Protein AF-A0A933JAH8-F1 (afdb_monomer_lite)

Foldseek 3Di:
DPPQAAEEDLQQCQLCVQLVNNVLVCVQRVAYEYEPVSCCVRVNPHDDPPRYHYDDDPDPPDPPPPPPPQDPRYDHNLNSLLSCLVVVVDDDSLVSVVSSDDPVHDDDPVNSVVSCVSSVHD

Sequence (122 aa):
MTPLLYVANSSPIIVFERVGQSALLHNLLQHVNIPPAVRHEVFGPDLLPDWIEERIFAQPLASDNVRARLGPGEVGSLGLLLRAKDKGLMSAVRLLMVAMQGDDFRIADELFADILKAAGES

Structure (mmCIF, N/CA/C/O backbone):
data_AF-A0A933JAH8-F1
#
_entry.id   AF-A0A933JAH8-F1
#
loop_
_atom_site.group_PDB
_atom_site.id
_atom_site.type_symbol
_atom_site.label_atom_id
_atom_site.label_alt_id
_atom_site.label_comp_id
_atom_site.label_asym_id
_atom_site.label_entity_id
_atom_site.label_seq_id
_atom_site.pdbx_PDB_ins_code
_atom_site.Cartn_x
_atom_site.Cartn_y
_atom_site.Cartn_z
_atom_site.occupancy
_atom_site.B_iso_or_equiv
_atom_site.auth_seq_id
_atom_site.auth_comp_id
_atom_site.auth_asym_id
_atom_site.auth_atom_id
_atom_site.pdbx_PDB_model_num
ATOM 1 N N . MET A 1 1 ? 20.018 0.585 15.837 1.00 34.47 1 MET A N 1
ATOM 2 C CA . MET A 1 1 ? 18.859 -0.059 15.186 1.00 34.47 1 MET A CA 1
ATOM 3 C C . MET A 1 1 ? 18.876 0.368 13.733 1.00 34.47 1 MET A C 1
ATOM 5 O O . MET A 1 1 ? 18.774 1.559 13.480 1.00 34.47 1 MET A O 1
ATOM 9 N N . THR A 1 2 ? 19.112 -0.549 12.801 1.00 33.56 2 THR A N 1
ATOM 10 C CA . THR A 1 2 ? 19.044 -0.245 11.366 1.00 33.56 2 THR A CA 1
ATOM 11 C C . THR A 1 2 ? 17.571 -0.020 11.021 1.00 33.56 2 THR A C 1
ATOM 13 O O . THR A 1 2 ? 16.768 -0.894 11.359 1.00 33.56 2 THR A O 1
ATOM 16 N N . PRO A 1 3 ? 17.167 1.128 10.448 1.00 42.50 3 PRO A N 1
ATOM 17 C CA . PRO A 1 3 ? 15.777 1.320 10.057 1.00 42.50 3 PRO A CA 1
ATOM 18 C C . PRO A 1 3 ? 15.388 0.199 9.089 1.00 42.50 3 PRO A C 1
ATOM 20 O O . PRO A 1 3 ? 16.145 -0.123 8.173 1.00 42.50 3 PRO A O 1
ATOM 23 N N . LEU A 1 4 ? 14.245 -0.444 9.347 1.00 46.19 4 LEU A N 1
ATOM 24 C CA . LEU A 1 4 ? 13.695 -1.471 8.466 1.00 46.19 4 LEU A CA 1
ATOM 25 C C . LEU A 1 4 ? 13.532 -0.854 7.074 1.00 46.19 4 LEU A C 1
ATOM 27 O O . LEU A 1 4 ? 12.752 0.077 6.891 1.00 46.19 4 LEU A O 1
ATOM 31 N N . LEU A 1 5 ? 14.318 -1.342 6.119 1.00 52.41 5 LEU A N 1
ATOM 32 C CA . LEU A 1 5 ? 14.288 -0.896 4.736 1.00 52.41 5 LEU A CA 1
ATOM 33 C C . LEU A 1 5 ? 13.042 -1.499 4.084 1.00 52.41 5 LEU A C 1
ATOM 35 O O . LEU A 1 5 ? 13.070 -2.644 3.639 1.00 52.41 5 LEU A O 1
ATOM 39 N N . TYR A 1 6 ? 11.934 -0.759 4.085 1.00 54.66 6 TYR A N 1
ATOM 40 C CA . TYR A 1 6 ? 10.752 -1.166 3.334 1.00 54.66 6 TYR A CA 1
ATOM 41 C C . TYR A 1 6 ? 11.004 -0.914 1.856 1.00 54.66 6 TYR A C 1
ATOM 43 O O . TYR A 1 6 ? 11.293 0.217 1.449 1.00 54.66 6 TYR A O 1
ATOM 51 N N . VAL A 1 7 ? 10.887 -1.981 1.076 1.00 54.09 7 VAL A N 1
ATOM 52 C CA . VAL A 1 7 ? 10.906 -1.922 -0.378 1.00 54.09 7 VAL A CA 1
ATOM 53 C C . VAL A 1 7 ? 9.514 -2.298 -0.851 1.00 54.09 7 VAL A C 1
ATOM 55 O O . VAL A 1 7 ? 9.040 -3.411 -0.623 1.00 54.09 7 VAL A O 1
ATOM 58 N N . ALA A 1 8 ? 8.821 -1.339 -1.455 1.00 54.06 8 ALA A N 1
ATOM 59 C CA . ALA A 1 8 ? 7.510 -1.581 -2.031 1.00 54.06 8 ALA A CA 1
ATOM 60 C C . ALA A 1 8 ? 7.668 -1.978 -3.500 1.00 54.06 8 ALA A C 1
ATOM 62 O O . ALA A 1 8 ? 8.379 -1.323 -4.262 1.00 54.06 8 ALA A O 1
ATOM 63 N N . ASN A 1 9 ? 6.963 -3.036 -3.896 1.00 63.41 9 ASN A N 1
ATOM 64 C CA . ASN A 1 9 ? 6.647 -3.246 -5.302 1.00 63.41 9 ASN A CA 1
ATOM 65 C C . ASN A 1 9 ? 5.714 -2.110 -5.781 1.00 63.41 9 ASN A C 1
ATOM 67 O O . ASN A 1 9 ? 5.120 -1.404 -4.961 1.00 63.41 9 ASN A O 1
ATOM 71 N N . SER A 1 10 ? 5.539 -1.945 -7.090 1.00 67.44 10 SER A N 1
ATOM 72 C CA . SER A 1 10 ? 4.697 -0.884 -7.659 1.00 67.44 10 SER A CA 1
ATOM 73 C C . SER A 1 10 ? 3.239 -0.986 -7.196 1.00 67.44 10 SER A C 1
ATOM 75 O O . SER A 1 10 ? 2.583 0.027 -6.954 1.00 67.44 10 SER A O 1
ATOM 77 N N . SER A 1 11 ? 2.731 -2.210 -6.997 1.00 71.50 11 SER A N 1
ATOM 78 C CA . SER A 1 11 ? 1.306 -2.462 -6.741 1.00 71.50 11 SER A CA 1
ATOM 79 C C . SER A 1 11 ? 0.754 -1.785 -5.473 1.00 71.50 11 SER A C 1
ATOM 81 O O . SER A 1 11 ? -0.278 -1.135 -5.591 1.00 71.50 11 SER A O 1
ATOM 83 N N . PRO A 1 12 ? 1.384 -1.854 -4.281 1.00 74.06 12 PRO A N 1
ATOM 84 C CA . PRO A 1 12 ? 0.968 -1.061 -3.123 1.00 74.06 12 PRO A CA 1
ATOM 85 C C . PRO A 1 12 ? 0.823 0.436 -3.384 1.00 74.06 12 PRO A C 1
ATOM 87 O O . PRO A 1 12 ? -0.169 1.025 -2.971 1.00 74.06 12 PRO A O 1
ATOM 90 N N . ILE A 1 13 ? 1.786 1.049 -4.070 1.00 78.31 13 ILE A N 1
ATOM 91 C CA . ILE A 1 13 ? 1.765 2.494 -4.300 1.00 78.31 13 ILE A CA 1
ATOM 92 C C . ILE A 1 13 ? 0.639 2.830 -5.280 1.00 78.31 13 ILE A C 1
ATOM 94 O O . ILE A 1 13 ? -0.238 3.621 -4.951 1.00 78.31 13 ILE A O 1
ATOM 98 N N . ILE A 1 14 ? 0.583 2.138 -6.424 1.00 78.81 14 ILE A N 1
ATOM 99 C CA . ILE A 1 14 ? -0.464 2.329 -7.441 1.00 78.81 14 ILE A CA 1
ATOM 100 C C . ILE A 1 14 ? -1.856 2.151 -6.834 1.00 78.81 14 ILE A C 1
ATOM 102 O O . ILE A 1 14 ? -2.747 2.967 -7.055 1.00 78.81 14 ILE A O 1
ATOM 106 N N . VAL A 1 15 ? -2.057 1.070 -6.080 1.00 80.56 15 VAL A N 1
ATOM 107 C CA . VAL A 1 15 ? -3.368 0.729 -5.534 1.00 80.56 15 VAL A CA 1
ATOM 108 C C . VAL A 1 15 ? -3.813 1.772 -4.510 1.00 80.56 15 VAL A C 1
ATOM 110 O O . VAL A 1 15 ? -4.949 2.231 -4.596 1.00 80.56 15 VAL A O 1
ATOM 113 N N . PHE A 1 16 ? -2.943 2.180 -3.580 1.00 84.75 16 PHE A N 1
ATOM 114 C CA . PHE A 1 16 ? -3.299 3.170 -2.558 1.00 84.75 16 PHE A CA 1
ATOM 115 C C . PHE A 1 16 ? -3.494 4.575 -3.139 1.00 84.75 16 PHE A C 1
ATOM 117 O O . PHE A 1 16 ? -4.405 5.26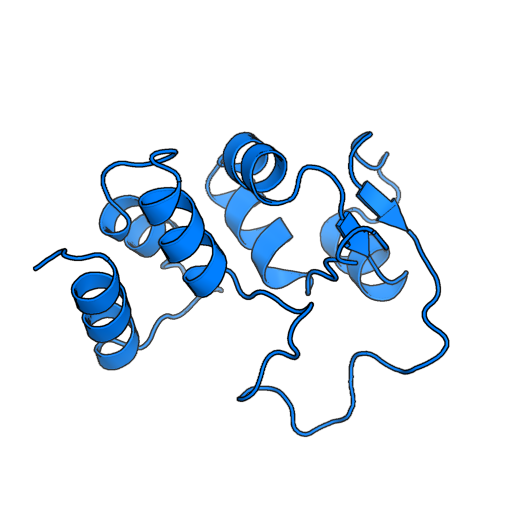7 -2.691 1.00 84.75 16 PHE A O 1
ATOM 124 N N . GLU A 1 17 ? -2.723 4.979 -4.152 1.00 84.06 17 GLU A N 1
ATOM 125 C CA . GLU A 1 17 ? -2.979 6.226 -4.890 1.00 84.06 17 GLU A CA 1
ATOM 126 C C . GLU A 1 17 ? -4.345 6.179 -5.595 1.00 84.06 17 GLU A C 1
ATOM 128 O O . GLU A 1 17 ? -5.160 7.087 -5.433 1.00 84.06 17 GLU A O 1
ATOM 133 N N . ARG A 1 18 ? -4.659 5.081 -6.302 1.00 83.56 18 ARG A N 1
ATOM 134 C CA . ARG A 1 18 ? -5.935 4.917 -7.027 1.00 83.56 18 ARG A CA 1
ATOM 135 C C . ARG A 1 18 ? -7.159 4.961 -6.116 1.00 83.56 18 ARG A C 1
ATOM 137 O O . ARG A 1 18 ? -8.173 5.536 -6.502 1.00 83.56 18 ARG A O 1
ATOM 144 N N . VAL A 1 19 ? -7.081 4.373 -4.919 1.00 85.75 19 VAL A N 1
ATOM 145 C CA . VAL A 1 19 ? -8.186 4.427 -3.943 1.00 85.75 19 VAL A CA 1
ATOM 146 C C . VAL A 1 19 ? -8.173 5.700 -3.083 1.00 85.75 19 VAL A C 1
ATOM 148 O O . VAL A 1 19 ? -8.956 5.805 -2.139 1.00 85.75 19 VAL A O 1
ATOM 151 N N . GLY A 1 20 ? -7.292 6.666 -3.374 1.00 84.88 20 GLY A N 1
ATOM 152 C CA . GLY A 1 20 ? -7.198 7.937 -2.649 1.00 84.88 20 GLY A CA 1
ATOM 153 C C . GLY A 1 20 ? -6.703 7.802 -1.204 1.00 84.88 20 GLY A C 1
ATOM 154 O O . GLY A 1 20 ? -7.051 8.617 -0.354 1.00 84.88 20 GLY A O 1
ATOM 155 N N . GLN A 1 21 ? -5.920 6.762 -0.901 1.00 87.69 21 GLN A N 1
ATOM 156 C CA . GLN A 1 21 ? -5.410 6.431 0.438 1.00 87.69 21 GLN A CA 1
ATOM 157 C C . GLN A 1 21 ? -3.884 6.564 0.550 1.00 87.69 21 GLN A C 1
ATOM 159 O O . GLN A 1 21 ? -3.246 5.889 1.359 1.00 87.69 21 GLN A O 1
ATOM 164 N N . SER A 1 22 ? -3.268 7.454 -0.220 1.00 84.44 22 SER A N 1
ATOM 165 C CA . SER A 1 22 ? -1.825 7.727 -0.150 1.00 84.44 22 SER A CA 1
ATOM 166 C C . SER A 1 22 ? -1.353 8.128 1.255 1.00 84.44 22 SER A C 1
ATOM 168 O O . SER A 1 22 ? -0.322 7.654 1.735 1.00 84.44 22 SER A O 1
ATOM 170 N N . ALA A 1 23 ? -2.161 8.905 1.984 1.00 85.94 23 ALA A N 1
ATOM 171 C CA . ALA A 1 23 ? -1.890 9.283 3.373 1.00 85.94 23 ALA A CA 1
ATOM 172 C C . ALA A 1 23 ? -1.788 8.069 4.315 1.00 85.94 23 ALA A C 1
ATOM 174 O O . ALA A 1 23 ? -0.959 8.044 5.225 1.00 85.94 23 ALA A O 1
ATOM 175 N N . LEU A 1 24 ? -2.602 7.037 4.088 1.00 84.62 24 LEU A N 1
ATOM 176 C CA . LEU A 1 24 ? -2.551 5.801 4.862 1.00 84.62 24 LEU A CA 1
ATOM 177 C C . LEU A 1 24 ? -1.250 5.034 4.599 1.00 84.62 24 LEU A C 1
ATOM 179 O O . LEU A 1 24 ? -0.631 4.529 5.537 1.00 84.62 24 LEU A O 1
ATOM 183 N N . LEU A 1 25 ? -0.819 4.981 3.336 1.00 83.81 25 LEU A N 1
ATOM 184 C CA . LEU A 1 25 ? 0.444 4.360 2.946 1.00 83.81 25 LEU A CA 1
ATOM 185 C C . LEU A 1 25 ? 1.642 5.086 3.577 1.00 83.81 25 LEU A C 1
ATOM 187 O O . LEU A 1 25 ? 2.511 4.438 4.167 1.00 83.81 25 LEU A O 1
ATOM 191 N N . HIS A 1 26 ? 1.637 6.420 3.538 1.00 86.44 26 HIS A N 1
ATOM 192 C CA . HIS A 1 26 ? 2.645 7.243 4.202 1.00 86.44 26 HIS A CA 1
ATOM 193 C C . HIS A 1 26 ? 2.662 6.988 5.719 1.00 86.44 26 HIS A C 1
ATOM 195 O O . HIS A 1 26 ? 3.717 6.704 6.285 1.00 86.44 26 HIS A O 1
ATOM 201 N N . ASN A 1 27 ? 1.498 6.955 6.378 1.00 84.62 27 ASN A N 1
ATOM 202 C CA . ASN A 1 27 ? 1.409 6.674 7.815 1.00 84.62 27 ASN A CA 1
ATOM 203 C C . ASN A 1 27 ? 1.961 5.289 8.195 1.00 84.62 27 ASN A C 1
ATOM 205 O O . ASN A 1 27 ? 2.536 5.113 9.275 1.00 84.62 27 ASN A O 1
ATOM 209 N N . LEU A 1 28 ? 1.814 4.299 7.316 1.00 79.38 28 LEU A N 1
ATOM 210 C CA . LEU A 1 28 ? 2.305 2.943 7.545 1.00 79.38 28 LEU A CA 1
ATOM 211 C C . LEU A 1 28 ? 3.818 2.822 7.423 1.00 79.38 28 LEU A C 1
ATOM 213 O O . LEU A 1 28 ? 4.437 2.177 8.281 1.00 79.38 28 LEU A O 1
ATOM 217 N N . LEU A 1 29 ? 4.365 3.376 6.340 1.00 78.12 29 LEU A N 1
ATOM 218 C CA . LEU A 1 29 ? 5.749 3.163 5.935 1.00 78.12 29 LEU A CA 1
ATOM 219 C C . LEU A 1 29 ? 6.684 4.230 6.501 1.00 78.12 29 LEU A C 1
ATOM 221 O O . LEU A 1 29 ? 7.808 3.880 6.852 1.00 78.12 29 LEU A O 1
ATOM 225 N N . GLN A 1 30 ? 6.214 5.475 6.658 1.00 79.88 30 GLN A N 1
ATOM 226 C CA . GLN A 1 30 ? 6.948 6.683 7.085 1.00 79.88 30 GLN A CA 1
ATOM 227 C C . GLN A 1 30 ? 8.121 7.072 6.170 1.00 79.88 30 GLN A C 1
ATOM 229 O O . GLN A 1 30 ? 8.372 8.248 5.956 1.00 79.88 30 GLN A O 1
ATOM 234 N N . HIS A 1 31 ? 8.831 6.089 5.623 1.00 79.81 31 HIS A N 1
ATOM 235 C CA . HIS A 1 31 ? 9.864 6.225 4.616 1.00 79.81 31 HIS A CA 1
ATOM 236 C C . HIS A 1 31 ? 9.929 4.933 3.794 1.00 79.81 31 HIS A C 1
ATOM 238 O O . HIS A 1 31 ? 9.951 3.832 4.357 1.00 79.81 31 HIS A O 1
ATOM 244 N N . VAL A 1 32 ? 10.003 5.038 2.470 1.00 80.75 32 VAL A N 1
ATOM 245 C CA . VAL A 1 32 ? 10.114 3.875 1.577 1.00 80.75 32 VAL A CA 1
ATOM 246 C C . VAL A 1 32 ? 11.239 4.089 0.577 1.00 80.75 32 VAL A C 1
ATOM 248 O O . VAL A 1 32 ? 11.451 5.196 0.090 1.00 80.75 32 VAL A O 1
ATOM 251 N N . ASN A 1 33 ? 11.987 3.024 0.297 1.00 78.06 33 ASN A N 1
ATOM 252 C CA . ASN A 1 33 ? 12.971 3.036 -0.777 1.00 78.06 33 ASN A CA 1
ATOM 253 C C . ASN A 1 33 ? 12.394 2.256 -1.954 1.00 78.06 33 ASN A C 1
ATOM 255 O O . ASN A 1 33 ? 11.957 1.116 -1.778 1.00 78.06 33 ASN A O 1
ATOM 259 N N . ILE A 1 34 ? 12.405 2.849 -3.141 1.00 78.75 34 ILE A N 1
ATOM 260 C CA . ILE A 1 34 ? 11.897 2.213 -4.357 1.00 78.75 34 ILE A CA 1
ATOM 261 C C . ILE A 1 34 ? 13.026 2.010 -5.370 1.00 78.75 34 ILE A C 1
ATOM 263 O O . ILE A 1 34 ? 13.920 2.852 -5.473 1.00 78.75 34 ILE A O 1
ATOM 267 N N . PRO A 1 35 ? 13.026 0.902 -6.128 1.00 80.06 35 PRO A N 1
ATOM 268 C CA . PRO A 1 35 ? 13.974 0.726 -7.220 1.00 80.06 35 PRO A CA 1
ATOM 269 C C . PRO A 1 35 ? 13.636 1.674 -8.387 1.00 80.06 35 PRO A C 1
ATOM 271 O O . PRO A 1 35 ? 12.467 2.045 -8.548 1.00 80.06 35 PRO A O 1
ATOM 274 N N . PRO A 1 36 ? 14.602 1.986 -9.274 1.00 81.38 36 PRO A N 1
ATOM 275 C CA . PRO A 1 36 ? 14.359 2.829 -10.451 1.00 81.38 36 PRO A CA 1
ATOM 276 C C . PRO A 1 36 ? 13.196 2.344 -11.334 1.00 81.38 36 PRO A C 1
ATOM 278 O O . PRO A 1 36 ? 12.447 3.150 -11.879 1.00 81.38 36 PRO A O 1
ATOM 281 N N . ALA A 1 37 ? 12.994 1.024 -11.431 1.00 76.81 37 ALA A N 1
ATOM 282 C CA . ALA A 1 37 ? 11.883 0.435 -12.180 1.00 76.81 37 ALA A CA 1
ATOM 283 C C . ALA A 1 37 ? 10.507 0.827 -11.609 1.00 76.81 37 ALA A C 1
ATOM 285 O O . ALA A 1 37 ? 9.624 1.217 -12.366 1.00 76.81 37 ALA A O 1
ATOM 286 N N . VAL A 1 38 ? 10.349 0.796 -10.280 1.00 80.44 38 VAL A N 1
ATOM 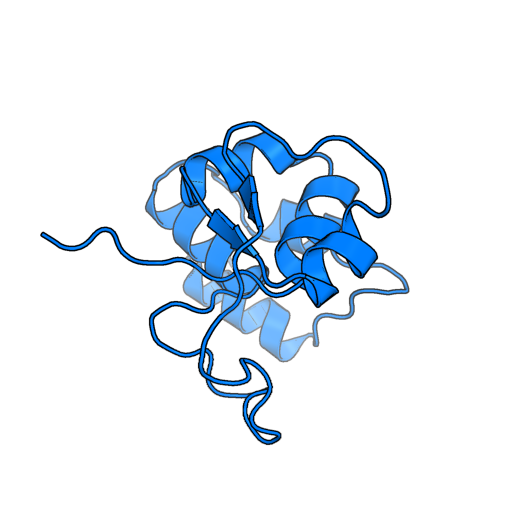287 C CA . VAL A 1 38 ? 9.105 1.197 -9.598 1.00 80.44 38 VAL A CA 1
ATOM 288 C C . VAL A 1 38 ? 8.894 2.702 -9.726 1.00 80.44 38 VAL A C 1
ATOM 290 O O . VAL A 1 38 ? 7.774 3.140 -9.971 1.00 80.44 38 VAL A O 1
ATOM 293 N N . ARG A 1 39 ? 9.962 3.512 -9.632 1.00 84.62 39 ARG A N 1
ATOM 294 C CA . ARG A 1 39 ? 9.850 4.951 -9.909 1.00 84.62 39 ARG A CA 1
ATOM 295 C C . ARG A 1 39 ? 9.264 5.185 -11.295 1.00 84.62 39 ARG A C 1
ATOM 297 O O . ARG A 1 39 ? 8.309 5.943 -11.430 1.00 84.62 39 ARG A O 1
ATOM 304 N N . HIS A 1 40 ? 9.863 4.564 -12.306 1.00 81.94 40 HIS A N 1
ATOM 305 C CA . HIS A 1 40 ? 9.471 4.776 -13.690 1.00 81.94 40 HIS A CA 1
ATOM 306 C C . HIS A 1 40 ? 8.029 4.328 -13.951 1.00 81.94 40 HIS A C 1
ATOM 308 O O . HIS A 1 40 ? 7.287 5.044 -14.613 1.00 81.94 40 HIS A O 1
ATOM 314 N N . GLU A 1 41 ? 7.630 3.183 -13.395 1.00 78.00 41 GLU A N 1
ATOM 315 C CA . GLU A 1 41 ? 6.279 2.636 -13.539 1.00 78.00 41 GLU A CA 1
ATOM 316 C C . GLU A 1 41 ? 5.208 3.492 -12.849 1.00 78.00 41 GLU A C 1
ATOM 318 O O . GLU A 1 41 ? 4.123 3.668 -13.398 1.00 78.00 41 GLU A O 1
ATOM 323 N N . VAL A 1 42 ? 5.495 4.009 -11.649 1.00 81.50 42 VAL A N 1
ATOM 324 C CA . VAL A 1 42 ? 4.476 4.638 -10.794 1.00 81.50 42 VAL A CA 1
ATOM 325 C C . VAL A 1 42 ? 4.455 6.160 -10.904 1.00 81.50 42 VAL A C 1
ATOM 327 O O . VAL A 1 42 ? 3.382 6.754 -10.939 1.00 81.50 42 VAL A O 1
ATOM 330 N N . PHE A 1 43 ? 5.627 6.790 -10.945 1.00 85.19 43 PHE A N 1
ATOM 331 C CA . PHE A 1 43 ? 5.776 8.248 -10.888 1.00 85.19 43 PHE A CA 1
ATOM 332 C C . PHE A 1 43 ? 6.309 8.839 -12.197 1.00 85.19 43 PHE A C 1
ATOM 334 O O . PHE A 1 43 ? 6.199 10.039 -12.424 1.00 85.19 43 PHE A O 1
ATOM 341 N N . GLY A 1 44 ? 6.919 8.024 -13.065 1.00 86.06 44 GLY A N 1
ATOM 342 C CA . GLY A 1 44 ? 7.516 8.501 -14.309 1.00 86.06 44 GLY A CA 1
ATOM 343 C C . GLY A 1 44 ? 8.489 9.675 -14.070 1.00 86.06 44 GLY A C 1
ATOM 344 O O . GLY A 1 44 ? 9.436 9.526 -13.285 1.00 86.06 44 GLY A O 1
ATOM 345 N N . PRO A 1 45 ? 8.304 10.827 -14.748 1.00 85.69 45 PRO A N 1
ATOM 346 C CA . PRO A 1 45 ? 9.134 12.018 -14.563 1.00 85.69 45 PRO A CA 1
ATOM 347 C C . PRO A 1 45 ? 8.713 12.900 -13.375 1.00 85.69 45 PRO A C 1
ATOM 349 O O . PRO A 1 45 ? 9.416 13.870 -13.085 1.00 85.69 45 PRO A O 1
ATOM 352 N N . ASP A 1 46 ? 7.595 12.602 -12.711 1.00 88.44 46 ASP A N 1
ATOM 353 C CA . ASP A 1 46 ? 7.046 13.457 -11.662 1.00 88.44 46 ASP A CA 1
ATOM 354 C C . ASP A 1 46 ? 7.953 13.509 -10.423 1.00 88.44 46 ASP A C 1
ATOM 356 O O . ASP A 1 46 ? 8.848 12.676 -10.203 1.00 88.44 46 ASP A O 1
ATOM 360 N N . LEU A 1 47 ? 7.733 14.540 -9.603 1.00 85.88 47 LEU A N 1
ATOM 361 C CA . LEU A 1 47 ? 8.409 14.684 -8.320 1.00 85.88 47 LEU A CA 1
ATOM 362 C C . LEU A 1 47 ? 7.974 13.561 -7.378 1.00 85.88 47 LEU A C 1
ATOM 364 O O . LEU A 1 47 ? 6.784 13.302 -7.207 1.00 85.88 47 LEU A O 1
ATOM 368 N N . LEU A 1 48 ? 8.956 12.929 -6.733 1.00 87.31 48 LEU A N 1
ATOM 369 C CA . LEU A 1 48 ? 8.673 11.973 -5.673 1.00 87.31 48 LEU A CA 1
ATOM 370 C C . LEU A 1 48 ? 8.175 12.716 -4.426 1.00 87.31 48 LEU A C 1
ATOM 372 O O . LEU A 1 48 ? 8.699 13.790 -4.112 1.00 87.31 48 LEU A O 1
A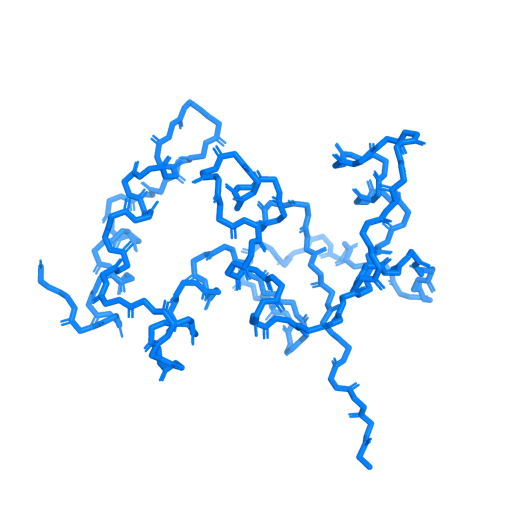TOM 376 N N . PRO A 1 49 ? 7.209 12.142 -3.690 1.00 88.50 49 PRO A N 1
ATOM 377 C CA . PRO A 1 49 ? 6.905 12.580 -2.337 1.00 88.50 49 PRO A CA 1
ATOM 378 C C . PRO A 1 49 ? 8.156 12.544 -1.449 1.00 88.50 49 PRO A C 1
ATOM 380 O O . PRO A 1 49 ? 9.033 11.701 -1.626 1.00 88.50 49 PRO A O 1
ATOM 383 N N . ASP A 1 50 ? 8.208 13.423 -0.454 1.00 88.25 50 ASP A N 1
ATOM 384 C CA . ASP A 1 50 ? 9.329 13.583 0.485 1.00 88.25 50 ASP A CA 1
ATOM 385 C C . ASP A 1 50 ? 9.675 12.321 1.299 1.00 88.25 50 ASP A C 1
ATOM 387 O O . ASP A 1 50 ? 10.810 12.159 1.740 1.00 88.25 50 ASP A O 1
ATOM 391 N N . TRP A 1 51 ? 8.717 11.411 1.466 1.00 85.25 51 TRP A N 1
ATOM 392 C CA . TRP A 1 51 ? 8.876 10.135 2.164 1.00 85.25 51 TRP A CA 1
ATOM 393 C C . TRP A 1 51 ? 9.280 8.959 1.249 1.00 85.25 51 TRP A C 1
ATOM 395 O O . TRP A 1 51 ? 9.405 7.822 1.723 1.00 85.25 51 TRP A O 1
ATOM 405 N N . ILE A 1 52 ? 9.476 9.201 -0.055 1.00 86.19 52 ILE A N 1
ATOM 406 C CA . ILE A 1 52 ? 9.865 8.192 -1.050 1.00 86.19 52 ILE A CA 1
ATOM 407 C C . ILE A 1 52 ? 11.245 8.524 -1.621 1.00 86.19 52 ILE A C 1
ATOM 409 O O . ILE A 1 52 ? 11.441 9.552 -2.264 1.00 86.19 52 ILE A O 1
ATOM 413 N N . GLU A 1 53 ? 12.189 7.598 -1.465 1.00 86.81 53 GLU A N 1
ATOM 414 C CA . GLU A 1 53 ? 13.541 7.721 -2.012 1.00 86.81 53 GLU A CA 1
ATOM 415 C C . GLU A 1 53 ? 13.779 6.666 -3.102 1.00 86.81 53 GLU A C 1
ATOM 417 O O . GLU A 1 53 ? 13.542 5.473 -2.903 1.00 86.81 53 GLU A O 1
ATOM 422 N N . GLU A 1 54 ? 14.275 7.086 -4.265 1.00 85.19 54 GLU A N 1
ATOM 423 C CA . GLU A 1 54 ? 14.776 6.154 -5.276 1.00 85.19 54 GLU A CA 1
ATOM 424 C C . GLU A 1 54 ? 16.153 5.623 -4.860 1.00 85.19 54 GLU A C 1
ATOM 426 O O . GLU A 1 54 ? 17.076 6.399 -4.604 1.00 85.19 54 GLU A O 1
ATOM 431 N N . ARG A 1 55 ? 16.321 4.296 -4.826 1.00 81.38 55 ARG A N 1
ATOM 432 C CA . ARG A 1 55 ? 17.598 3.662 -4.478 1.00 81.38 55 ARG A CA 1
ATOM 433 C C . ARG A 1 55 ? 17.895 2.454 -5.359 1.00 81.38 55 ARG A C 1
ATOM 435 O O . ARG A 1 55 ? 17.039 1.612 -5.615 1.00 81.38 55 ARG A O 1
ATOM 442 N N . ILE A 1 56 ? 19.152 2.340 -5.784 1.00 73.69 56 ILE A N 1
ATOM 443 C CA . ILE A 1 56 ? 19.656 1.156 -6.485 1.00 73.69 56 ILE A CA 1
ATOM 444 C C . ILE A 1 56 ? 20.013 0.097 -5.443 1.00 73.69 56 ILE A C 1
ATOM 446 O O . ILE A 1 56 ? 20.856 0.320 -4.573 1.00 73.69 56 ILE A O 1
ATOM 450 N N . PHE A 1 57 ? 19.383 -1.070 -5.540 1.00 68.81 57 PHE A N 1
ATOM 451 C CA . PHE A 1 57 ? 19.685 -2.211 -4.683 1.00 68.81 57 PHE A CA 1
ATOM 452 C C . PHE A 1 57 ? 20.705 -3.117 -5.374 1.00 68.81 57 PHE A C 1
ATOM 454 O O . PHE A 1 57 ? 20.553 -3.456 -6.544 1.00 68.81 57 PHE A O 1
ATOM 461 N N . ALA A 1 58 ? 21.742 -3.535 -4.643 1.00 57.81 58 ALA A N 1
ATOM 462 C CA . ALA A 1 58 ? 22.799 -4.404 -5.173 1.00 57.81 58 ALA A CA 1
ATOM 463 C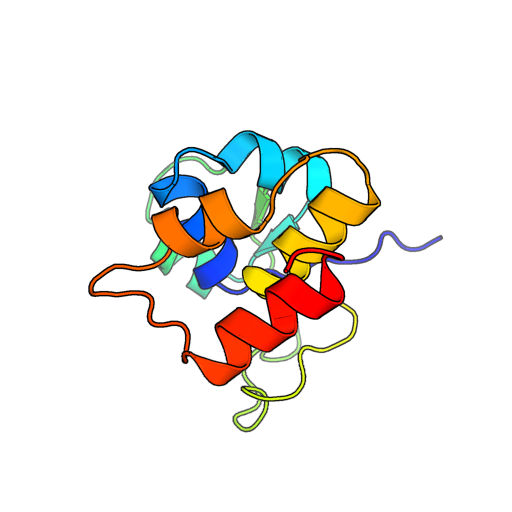 C . ALA A 1 58 ? 22.312 -5.824 -5.536 1.00 57.81 58 ALA A C 1
ATOM 465 O O . ALA A 1 58 ? 23.038 -6.580 -6.173 1.00 57.81 58 ALA A O 1
ATOM 466 N N . GLN A 1 59 ? 21.097 -6.192 -5.122 1.00 53.25 59 GLN A N 1
ATOM 467 C CA . GLN A 1 59 ? 20.455 -7.471 -5.413 1.00 53.25 59 GLN A CA 1
ATOM 468 C C . GLN A 1 59 ? 19.149 -7.200 -6.173 1.00 53.25 59 GLN A C 1
ATOM 470 O O . GLN A 1 59 ? 18.374 -6.350 -5.722 1.00 53.25 59 GLN A O 1
ATOM 475 N N . PRO A 1 60 ? 18.880 -7.891 -7.298 1.00 51.50 60 PRO A N 1
ATOM 476 C CA . PRO A 1 60 ? 17.597 -7.792 -7.979 1.00 51.50 60 PRO A CA 1
ATOM 477 C C . PRO A 1 60 ? 16.469 -8.185 -7.022 1.00 51.50 60 PRO A C 1
ATOM 479 O O . PRO A 1 60 ? 16.454 -9.296 -6.498 1.00 51.50 60 PRO A O 1
ATOM 482 N N . LEU A 1 61 ? 15.517 -7.276 -6.810 1.00 53.12 61 LEU A N 1
ATOM 483 C CA . LEU A 1 61 ? 14.290 -7.559 -6.051 1.00 53.12 61 LEU A CA 1
ATOM 484 C C . LEU A 1 61 ? 13.463 -8.655 -6.744 1.00 53.12 61 LEU A C 1
ATOM 486 O O . LEU A 1 61 ? 12.791 -9.455 -6.106 1.00 53.12 61 LEU A O 1
ATOM 490 N N . ALA A 1 62 ? 13.590 -8.743 -8.069 1.00 51.81 62 ALA A N 1
ATOM 491 C CA . ALA A 1 62 ? 13.086 -9.839 -8.872 1.00 51.81 62 ALA A CA 1
ATOM 492 C C . ALA A 1 62 ? 14.124 -10.970 -8.920 1.00 51.81 62 ALA A C 1
ATOM 494 O O . ALA A 1 62 ? 14.929 -11.058 -9.843 1.00 51.81 62 ALA A O 1
ATOM 495 N N . SER A 1 63 ? 14.119 -11.842 -7.914 1.00 41.75 63 SER A N 1
ATOM 496 C CA . SER A 1 63 ? 14.497 -13.235 -8.163 1.00 41.75 63 SER A CA 1
ATOM 497 C C . SER A 1 63 ? 13.209 -13.992 -8.488 1.00 41.75 63 SER A C 1
ATOM 499 O O . SER A 1 63 ? 12.252 -13.978 -7.714 1.00 41.75 63 SER A O 1
ATOM 501 N N . ASP A 1 64 ? 13.170 -14.578 -9.683 1.00 39.72 64 ASP A N 1
ATOM 502 C CA . ASP A 1 64 ? 11.991 -15.023 -10.445 1.00 39.72 64 ASP A CA 1
ATOM 503 C C . ASP A 1 64 ? 11.134 -16.158 -9.833 1.00 39.72 64 ASP A C 1
ATOM 505 O O . ASP A 1 64 ? 10.575 -16.976 -10.553 1.00 39.72 64 ASP A O 1
ATOM 509 N N . ASN A 1 65 ? 10.964 -16.242 -8.511 1.00 36.06 65 ASN A N 1
ATOM 510 C CA . ASN A 1 65 ? 10.059 -17.214 -7.875 1.00 36.06 65 ASN A CA 1
ATOM 511 C C . ASN A 1 65 ? 9.311 -16.690 -6.634 1.00 36.06 65 ASN A C 1
ATOM 513 O O . ASN A 1 65 ? 8.726 -17.464 -5.875 1.00 36.06 65 ASN A O 1
ATOM 517 N N . VAL A 1 66 ? 9.268 -15.373 -6.425 1.00 39.69 66 VAL A N 1
ATOM 518 C CA . VAL A 1 66 ? 8.749 -14.765 -5.186 1.00 39.69 66 VAL A CA 1
ATOM 519 C C . VAL A 1 66 ? 7.413 -14.036 -5.396 1.00 39.69 66 VAL A C 1
ATOM 521 O O . VAL A 1 66 ? 7.120 -13.019 -4.787 1.00 39.69 66 VAL A O 1
ATOM 524 N N . ARG A 1 67 ? 6.506 -14.591 -6.210 1.00 39.84 67 ARG A N 1
ATOM 525 C CA . ARG A 1 67 ? 5.082 -14.198 -6.123 1.00 39.84 67 ARG A CA 1
ATOM 526 C C . ARG A 1 67 ? 4.403 -14.716 -4.846 1.00 39.84 67 ARG A C 1
ATOM 528 O O . ARG A 1 67 ? 3.324 -14.249 -4.506 1.00 39.84 67 ARG A O 1
ATOM 535 N N . ALA A 1 68 ? 5.034 -15.653 -4.132 1.00 35.94 68 ALA A N 1
ATOM 536 C CA . ALA A 1 68 ? 4.435 -16.348 -2.992 1.00 35.94 68 ALA A CA 1
ATOM 537 C C . ALA A 1 68 ? 5.090 -16.067 -1.626 1.00 35.94 68 ALA A C 1
ATOM 539 O O . ALA A 1 68 ? 4.578 -16.542 -0.616 1.00 35.94 68 ALA A O 1
ATOM 540 N N . ARG A 1 69 ? 6.220 -15.349 -1.544 1.00 36.62 69 ARG A N 1
ATOM 541 C CA . ARG A 1 69 ? 6.956 -15.193 -0.273 1.00 36.62 69 ARG A CA 1
ATOM 542 C C . ARG A 1 69 ? 7.678 -13.854 -0.177 1.00 36.62 69 ARG A C 1
ATOM 544 O O . ARG A 1 69 ? 8.902 -13.834 -0.175 1.00 36.62 69 ARG A O 1
ATOM 551 N N . LEU A 1 70 ? 6.906 -12.771 -0.087 1.00 45.00 70 LEU A N 1
ATOM 552 C CA . LEU A 1 70 ? 7.401 -11.445 0.298 1.00 45.00 70 LEU A CA 1
ATOM 553 C C . LEU A 1 70 ? 8.504 -11.589 1.363 1.00 45.00 70 LEU A C 1
ATOM 555 O O . LEU A 1 70 ? 8.274 -12.194 2.419 1.00 45.00 70 LEU A O 1
ATOM 559 N N . GLY A 1 71 ? 9.713 -11.109 1.062 1.00 41.50 71 GLY A N 1
ATOM 560 C CA . GLY A 1 71 ? 10.794 -11.067 2.046 1.00 41.50 71 GLY A CA 1
ATOM 561 C C . GLY A 1 71 ? 10.396 -10.210 3.260 1.00 41.50 71 GLY A C 1
ATOM 562 O O . GLY A 1 71 ? 9.442 -9.442 3.186 1.00 41.50 71 GLY A O 1
ATOM 563 N N . PRO A 1 72 ? 11.129 -10.258 4.387 1.00 40.72 72 PRO A N 1
ATOM 564 C CA . PRO A 1 72 ? 10.777 -9.498 5.596 1.00 40.72 72 PRO A CA 1
ATOM 565 C C . PRO A 1 72 ? 10.718 -7.963 5.413 1.00 40.72 72 PRO A C 1
ATOM 567 O O . PRO A 1 72 ? 10.242 -7.271 6.311 1.00 40.72 72 PRO A O 1
ATOM 570 N N . GLY A 1 73 ? 11.190 -7.427 4.278 1.00 46.47 73 GLY A N 1
ATOM 571 C CA . GLY A 1 73 ? 11.097 -6.010 3.897 1.00 46.47 73 GLY A CA 1
ATOM 572 C C . GLY A 1 73 ? 10.151 -5.708 2.726 1.00 46.47 73 GLY A C 1
ATOM 573 O O . GLY A 1 73 ? 9.963 -4.535 2.405 1.00 46.47 73 GLY A O 1
ATOM 574 N N . GLU A 1 74 ? 9.553 -6.726 2.103 1.00 50.59 74 GLU A N 1
ATOM 575 C CA . GLU A 1 74 ? 8.592 -6.561 1.011 1.00 50.59 74 GLU A CA 1
ATOM 576 C C . GLU A 1 74 ? 7.173 -6.676 1.563 1.00 50.59 74 GLU A C 1
ATOM 578 O O . GLU A 1 74 ? 6.846 -7.584 2.325 1.00 50.59 74 GLU A O 1
ATOM 583 N N . VAL A 1 75 ? 6.297 -5.751 1.185 1.00 62.28 75 VAL A N 1
ATOM 584 C CA . VAL A 1 75 ? 4.912 -5.728 1.668 1.00 62.28 75 VAL A CA 1
ATOM 585 C C . VAL A 1 75 ? 3.959 -5.482 0.504 1.00 62.28 75 VAL A C 1
ATOM 587 O O . VAL A 1 75 ? 4.079 -4.493 -0.210 1.00 62.28 75 VAL A O 1
ATOM 590 N N . GLY A 1 76 ? 3.019 -6.406 0.292 1.00 71.69 76 GLY A N 1
ATOM 591 C CA . GLY A 1 76 ? 1.943 -6.271 -0.696 1.00 71.69 76 GLY A CA 1
ATOM 592 C C . GLY A 1 76 ? 0.747 -5.476 -0.158 1.00 71.69 76 GLY A C 1
ATOM 593 O O . GLY A 1 76 ? 0.605 -5.307 1.055 1.00 71.69 76 GLY A O 1
ATOM 594 N N . SER A 1 77 ? -0.151 -5.034 -1.049 1.00 78.25 77 SER A N 1
ATOM 595 C CA . SER A 1 77 ? -1.286 -4.156 -0.707 1.00 78.25 77 SER A CA 1
ATOM 596 C C . SER A 1 77 ? -2.169 -4.721 0.413 1.00 78.25 77 SER A C 1
ATOM 598 O O . SER A 1 77 ? -2.513 -4.002 1.344 1.00 78.25 77 SER A O 1
ATOM 600 N N . LEU A 1 78 ? -2.468 -6.025 0.384 1.00 80.06 78 LEU A N 1
ATOM 601 C CA . LEU A 1 78 ? -3.307 -6.682 1.397 1.00 80.06 78 LEU A CA 1
ATOM 602 C C . LEU A 1 78 ? -2.607 -6.802 2.762 1.00 80.06 78 LEU A C 1
ATOM 604 O O . LEU A 1 78 ? -3.234 -6.603 3.799 1.00 80.06 78 LEU A O 1
ATOM 608 N N . GLY A 1 79 ? -1.293 -7.054 2.777 1.00 79.44 79 GLY A N 1
ATOM 609 C CA . GLY A 1 79 ? -0.508 -7.078 4.017 1.00 79.44 79 GLY A CA 1
ATOM 610 C C . GLY A 1 79 ? -0.433 -5.701 4.685 1.00 79.44 79 GLY A C 1
ATOM 611 O O . GLY A 1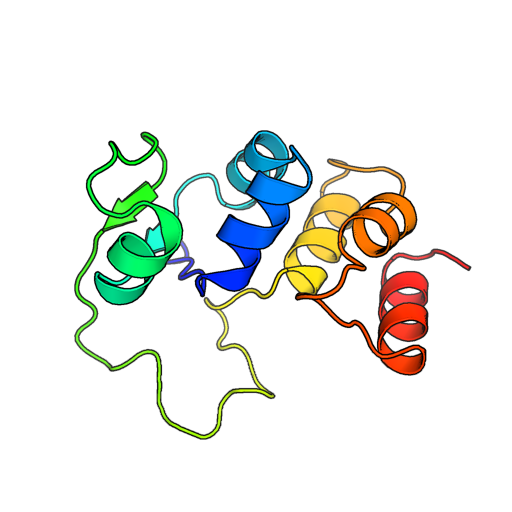 79 ? -0.480 -5.596 5.911 1.00 79.44 79 GLY A O 1
ATOM 612 N N . LEU A 1 80 ? -0.389 -4.633 3.883 1.00 80.19 80 LEU A N 1
ATOM 613 C CA . LEU A 1 80 ? -0.460 -3.260 4.384 1.00 80.19 80 LEU A CA 1
ATOM 614 C C . LEU A 1 80 ? -1.824 -2.927 4.991 1.00 80.19 80 LEU A C 1
ATOM 616 O O . LEU A 1 80 ? -1.859 -2.260 6.023 1.00 80.19 80 LEU A O 1
ATOM 620 N N . LEU A 1 81 ? -2.926 -3.424 4.418 1.00 83.12 81 LEU A N 1
ATOM 621 C CA . LEU A 1 81 ? -4.263 -3.243 4.999 1.00 83.12 81 LEU A CA 1
ATOM 622 C C . LEU A 1 81 ? -4.375 -3.879 6.388 1.00 83.12 81 LEU A C 1
ATOM 624 O O . LEU A 1 81 ? -4.822 -3.225 7.330 1.00 83.12 81 LEU A O 1
ATOM 628 N N . LEU A 1 82 ? -3.907 -5.121 6.543 1.00 83.88 82 LEU A N 1
ATOM 629 C CA . LEU A 1 82 ? -3.905 -5.798 7.844 1.00 83.88 82 LEU A CA 1
ATOM 630 C C . LEU A 1 82 ? -3.082 -5.025 8.877 1.00 83.88 82 LEU A C 1
ATOM 632 O O . LEU A 1 82 ? -3.544 -4.777 9.990 1.00 83.88 82 LEU A O 1
ATOM 636 N N . ARG A 1 83 ? -1.891 -4.564 8.485 1.00 83.56 83 ARG A N 1
ATOM 637 C CA . ARG A 1 83 ? -1.030 -3.756 9.354 1.00 83.56 83 ARG A CA 1
ATOM 638 C C . ARG A 1 83 ? -1.656 -2.412 9.722 1.00 83.56 83 ARG A C 1
ATOM 640 O O . ARG A 1 83 ? -1.446 -1.920 10.828 1.00 83.56 83 ARG A O 1
ATOM 647 N N . ALA A 1 84 ? -2.396 -1.796 8.807 1.00 82.00 84 ALA A N 1
ATOM 648 C CA . ALA A 1 84 ? -3.084 -0.539 9.070 1.00 82.00 84 ALA A CA 1
ATOM 649 C C . ALA A 1 84 ? -4.176 -0.700 10.117 1.00 82.00 84 ALA A C 1
ATOM 651 O O . ALA A 1 84 ? -4.300 0.145 11.004 1.00 82.00 84 ALA A O 1
ATOM 652 N N . LYS A 1 85 ? -4.930 -1.797 10.031 1.00 84.62 85 LYS A N 1
ATOM 653 C CA . LYS A 1 85 ? -5.949 -2.124 11.020 1.00 84.62 85 LYS A CA 1
ATOM 654 C C . LYS A 1 85 ? -5.341 -2.440 12.384 1.00 84.62 85 LYS A C 1
ATOM 656 O O . LYS A 1 85 ? -5.801 -1.888 13.376 1.00 84.62 85 LYS A O 1
ATOM 661 N N . ASP A 1 86 ? -4.269 -3.229 12.426 1.00 85.00 86 ASP A N 1
ATOM 662 C CA . ASP A 1 86 ? -3.522 -3.520 13.661 1.00 85.00 86 ASP A CA 1
ATOM 663 C C . ASP A 1 86 ? -3.001 -2.239 14.344 1.00 85.00 86 ASP A C 1
ATOM 665 O O . ASP A 1 86 ? -3.107 -2.072 15.556 1.00 85.00 86 ASP A O 1
ATOM 669 N N . LYS A 1 87 ? -2.539 -1.262 13.552 1.00 82.69 87 LYS A N 1
ATOM 670 C CA . LYS A 1 87 ? -2.124 0.063 14.042 1.00 82.69 87 LYS A CA 1
ATOM 671 C C . LYS A 1 87 ? -3.284 1.021 14.366 1.00 82.69 87 LYS A C 1
ATOM 673 O O . LYS A 1 87 ? -3.022 2.169 14.722 1.00 82.69 87 LYS A O 1
ATOM 678 N N . GLY A 1 88 ? -4.542 0.608 14.204 1.00 85.50 88 GLY A N 1
ATOM 679 C CA . GLY A 1 88 ? -5.715 1.458 14.435 1.00 85.50 88 GLY A CA 1
ATOM 680 C C . GLY A 1 88 ? -5.876 2.611 13.435 1.00 85.50 88 GLY A C 1
ATOM 681 O O . GLY A 1 88 ? -6.637 3.540 13.693 1.00 85.50 88 GLY A O 1
ATOM 682 N N . LEU A 1 89 ? -5.180 2.567 12.293 1.00 84.69 89 LEU A N 1
ATOM 683 C CA . LEU A 1 89 ? -5.273 3.586 11.237 1.00 84.69 89 LEU A CA 1
ATOM 684 C C . LEU A 1 89 ? -6.548 3.436 10.392 1.00 84.69 89 LEU A C 1
ATOM 686 O O . LEU A 1 89 ? -6.905 4.340 9.643 1.00 84.69 89 LEU A O 1
ATOM 690 N N . MET A 1 90 ? -7.224 2.290 10.497 1.00 86.38 90 MET A N 1
ATOM 691 C CA . MET A 1 90 ? -8.514 2.023 9.867 1.00 86.38 90 MET A CA 1
ATOM 692 C C . MET A 1 90 ? -9.359 1.077 10.719 1.00 86.38 90 MET A C 1
ATOM 694 O O . MET A 1 90 ? -8.830 0.238 11.447 1.00 86.38 90 MET A O 1
ATOM 698 N N . SER A 1 91 ? -10.679 1.176 10.576 1.00 84.50 91 SER A N 1
ATOM 699 C CA . SER A 1 91 ? -11.647 0.320 11.271 1.00 84.50 91 SER A CA 1
ATOM 700 C C . SER A 1 91 ? -12.137 -0.864 10.426 1.00 84.50 91 SER A C 1
ATOM 702 O O . SER A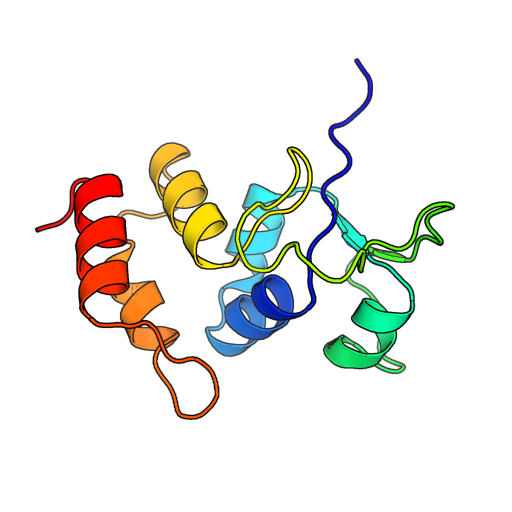 1 91 ? -12.485 -1.906 10.987 1.00 84.50 91 SER A O 1
ATOM 704 N N . ALA A 1 92 ? -12.132 -0.735 9.095 1.00 87.00 92 ALA A N 1
ATOM 705 C CA . ALA A 1 92 ? -12.644 -1.742 8.167 1.00 87.00 92 ALA A CA 1
ATOM 706 C C . ALA A 1 92 ? -11.728 -1.922 6.946 1.00 87.00 92 ALA A C 1
ATOM 708 O O . ALA A 1 92 ? -11.600 -1.032 6.105 1.00 87.00 92 ALA A O 1
ATOM 709 N N . VAL A 1 93 ? -11.137 -3.107 6.839 1.00 86.62 93 VAL A N 1
ATOM 710 C CA . VAL A 1 93 ? -10.309 -3.573 5.724 1.00 86.62 93 VAL A CA 1
ATOM 711 C C . VAL A 1 93 ? -11.182 -3.867 4.503 1.00 86.62 93 VAL A C 1
ATOM 713 O O . VAL A 1 93 ? -10.794 -3.513 3.386 1.00 86.62 93 VAL A O 1
ATOM 716 N N . ARG A 1 94 ? -12.394 -4.411 4.700 1.00 89.81 94 ARG A N 1
ATOM 717 C CA . ARG A 1 94 ? -13.354 -4.718 3.626 1.00 89.81 94 ARG A CA 1
ATOM 718 C C . ARG A 1 94 ? -13.589 -3.548 2.676 1.00 89.81 94 ARG A C 1
ATOM 720 O O . ARG A 1 94 ? -13.606 -3.752 1.468 1.00 89.81 94 ARG A O 1
ATOM 727 N N . LEU A 1 95 ? -13.777 -2.337 3.206 1.00 86.62 95 LEU A N 1
ATOM 728 C CA . LEU A 1 95 ? -14.100 -1.158 2.392 1.00 86.62 95 LEU A CA 1
ATOM 729 C C . LEU A 1 95 ? -12.999 -0.856 1.375 1.00 86.62 95 LEU A C 1
ATOM 731 O O . LEU A 1 95 ? -13.290 -0.590 0.212 1.00 86.62 95 LEU A O 1
ATOM 735 N N . LEU A 1 96 ? -11.739 -0.952 1.800 1.00 83.62 96 LEU A N 1
ATOM 736 C CA . LEU A 1 96 ? -10.618 -0.750 0.896 1.00 83.62 96 LEU A CA 1
ATOM 737 C C . LEU A 1 96 ? -10.428 -1.936 -0.036 1.00 83.62 96 LEU A C 1
ATOM 739 O O . LEU A 1 96 ? -10.203 -1.711 -1.213 1.00 83.62 96 LEU A O 1
ATOM 743 N N . MET A 1 97 ? -10.599 -3.177 0.420 1.00 85.81 97 MET A N 1
ATOM 744 C CA . MET A 1 97 ? -10.526 -4.329 -0.487 1.00 85.81 97 MET A CA 1
ATOM 745 C C . MET A 1 97 ? -11.569 -4.264 -1.611 1.00 85.81 97 MET A C 1
ATOM 747 O O . MET A 1 97 ? -11.242 -4.591 -2.748 1.00 85.81 97 MET A O 1
ATOM 751 N N . VAL A 1 98 ? -12.790 -3.803 -1.318 1.00 87.19 98 VAL A N 1
ATOM 752 C CA . VAL A 1 98 ? -13.831 -3.568 -2.334 1.00 87.19 98 VAL A CA 1
ATOM 753 C C . VAL A 1 98 ? -13.433 -2.429 -3.271 1.00 87.19 98 VAL A C 1
ATOM 755 O O . VAL A 1 98 ? -13.539 -2.586 -4.479 1.00 87.19 98 VAL A O 1
ATOM 758 N N . ALA A 1 99 ? -12.930 -1.307 -2.745 1.00 83.75 99 ALA A N 1
ATOM 759 C CA . ALA A 1 99 ? -12.473 -0.188 -3.575 1.00 83.75 99 ALA A CA 1
ATOM 760 C C . ALA A 1 99 ? -11.267 -0.554 -4.460 1.00 83.75 99 ALA A C 1
ATOM 762 O O . ALA A 1 99 ? -11.088 0.011 -5.535 1.00 83.75 99 ALA A O 1
ATOM 763 N N . MET A 1 100 ? -10.438 -1.494 -4.001 1.00 80.81 100 MET A N 1
ATOM 764 C CA . MET A 1 100 ? -9.319 -2.038 -4.762 1.00 80.81 100 MET A CA 1
ATOM 765 C C . MET A 1 100 ? -9.778 -3.014 -5.849 1.00 80.81 100 MET A C 1
ATOM 767 O O . MET A 1 100 ? -9.077 -3.141 -6.847 1.00 80.81 100 MET A O 1
ATOM 771 N N . GLN A 1 101 ? -10.911 -3.708 -5.680 1.00 74.88 101 GLN A N 1
ATOM 772 C CA . GLN A 1 101 ? -11.439 -4.607 -6.706 1.00 74.88 101 GLN A CA 1
ATOM 773 C C . GLN A 1 101 ? -11.910 -3.802 -7.929 1.00 74.88 101 GLN A C 1
ATOM 775 O O . GLN A 1 101 ? -12.918 -3.102 -7.898 1.00 74.88 101 GLN A O 1
ATOM 780 N N . GLY A 1 102 ? -11.160 -3.933 -9.022 1.00 67.31 102 GLY A N 1
ATOM 781 C CA . GLY A 1 102 ? -11.430 -3.338 -10.331 1.00 67.31 102 GLY A CA 1
ATOM 782 C C . GLY A 1 102 ? -10.743 -4.141 -11.440 1.00 67.31 102 GLY A C 1
ATOM 783 O O . GLY A 1 102 ? -10.115 -5.164 -11.159 1.00 67.31 102 GLY A O 1
ATOM 784 N N . ASP A 1 103 ? -10.832 -3.688 -12.694 1.00 56.59 103 ASP A N 1
ATOM 785 C CA . ASP A 1 103 ? -10.371 -4.465 -13.861 1.00 56.59 103 ASP A CA 1
ATOM 786 C C . ASP A 1 103 ? -8.889 -4.890 -13.787 1.00 56.59 103 ASP A C 1
ATOM 788 O O . ASP A 1 103 ? -8.547 -5.998 -14.210 1.00 56.59 103 ASP A O 1
ATOM 792 N N . ASP A 1 104 ? -8.041 -4.068 -13.160 1.00 64.50 104 ASP A N 1
ATOM 793 C CA . ASP A 1 104 ? -6.592 -4.291 -13.040 1.00 64.50 104 ASP A CA 1
ATOM 794 C C . ASP A 1 104 ? -6.151 -4.985 -11.739 1.00 64.50 104 ASP A C 1
ATOM 796 O O . ASP A 1 104 ? -5.006 -5.431 -11.635 1.00 64.50 104 ASP A O 1
ATOM 800 N N . PHE A 1 105 ? -7.014 -5.065 -10.721 1.00 71.44 105 PHE A N 1
ATOM 801 C CA . PHE A 1 105 ? -6.655 -5.631 -9.418 1.00 71.44 105 PHE A CA 1
ATOM 802 C C . PHE A 1 105 ? -7.721 -6.620 -8.956 1.00 71.44 105 PHE A C 1
ATOM 804 O O . PHE A 1 105 ? -8.759 -6.268 -8.396 1.00 71.44 105 PHE A O 1
ATOM 811 N N . ARG A 1 106 ? -7.440 -7.899 -9.216 1.00 76.94 106 ARG A N 1
ATOM 812 C CA . ARG A 1 106 ? -8.314 -9.016 -8.863 1.00 76.94 106 ARG A CA 1
ATOM 813 C C . ARG A 1 106 ? -7.832 -9.673 -7.582 1.00 76.94 106 ARG A C 1
ATOM 815 O O . ARG A 1 106 ? -6.697 -10.136 -7.496 1.00 76.94 106 ARG A O 1
ATOM 822 N N . ILE A 1 107 ? -8.731 -9.748 -6.614 1.00 79.00 107 ILE A N 1
ATOM 823 C CA . ILE A 1 107 ? -8.566 -10.532 -5.393 1.00 79.00 107 ILE A CA 1
ATOM 824 C C . ILE A 1 107 ? -9.445 -11.767 -5.574 1.00 79.00 107 ILE A C 1
ATOM 826 O O . ILE A 1 107 ? -10.638 -11.611 -5.822 1.00 79.00 107 ILE A O 1
ATOM 830 N N . ALA A 1 108 ? -8.857 -12.963 -5.508 1.00 85.00 108 ALA A N 1
ATOM 831 C CA . ALA A 1 108 ? -9.624 -14.209 -5.515 1.00 85.00 108 ALA A CA 1
ATOM 832 C C . ALA A 1 108 ? -10.554 -14.256 -4.294 1.00 85.00 108 ALA A C 1
ATOM 834 O O . ALA A 1 108 ? -10.152 -13.804 -3.220 1.00 85.00 108 ALA A O 1
ATOM 835 N N . ASP A 1 109 ? -11.759 -14.804 -4.442 1.00 85.19 109 ASP A N 1
ATOM 836 C CA . ASP A 1 109 ? -12.779 -14.802 -3.386 1.00 85.19 109 ASP A CA 1
ATOM 837 C C . ASP A 1 109 ? -12.281 -15.480 -2.100 1.00 85.19 109 ASP A C 1
ATOM 839 O O . ASP A 1 109 ? -12.530 -14.986 -0.997 1.00 85.19 109 ASP A O 1
ATOM 843 N N . GLU A 1 110 ? -11.499 -16.556 -2.227 1.00 82.94 110 GLU A N 1
ATOM 844 C CA . GLU A 1 110 ? -10.893 -17.248 -1.086 1.00 82.94 110 GLU A CA 1
ATOM 845 C C . GLU A 1 110 ? -9.892 -16.348 -0.354 1.00 82.94 110 GLU A C 1
ATOM 847 O O . GLU A 1 110 ? -9.956 -16.199 0.865 1.00 82.94 110 GLU A O 1
ATOM 852 N N . LEU A 1 111 ? -9.012 -15.674 -1.103 1.00 82.31 111 LEU A N 1
ATOM 853 C CA . LEU A 1 111 ? -8.050 -14.730 -0.533 1.00 82.31 111 LEU A CA 1
ATOM 854 C C . LEU A 1 111 ? -8.762 -13.521 0.084 1.00 82.31 111 LEU A C 1
ATOM 856 O O . LEU A 1 111 ? -8.319 -12.990 1.101 1.00 82.31 111 LEU A O 1
ATOM 860 N N . PHE A 1 112 ? -9.870 -13.082 -0.512 1.00 86.31 112 PHE A N 1
ATOM 861 C CA . PHE A 1 112 ? -10.671 -11.996 0.027 1.00 86.31 112 PHE A CA 1
ATOM 862 C C . PHE A 1 112 ? -11.225 -12.376 1.408 1.00 86.31 112 PHE A C 1
ATOM 864 O O . PHE A 1 112 ? -11.052 -11.635 2.378 1.00 86.31 112 PHE A O 1
ATOM 871 N N . ALA A 1 113 ? -11.826 -13.561 1.516 1.00 86.50 113 ALA A N 1
ATOM 872 C CA . ALA A 1 113 ? -12.341 -14.088 2.775 1.00 86.50 113 ALA A CA 1
ATOM 873 C C . ALA A 1 113 ? -11.235 -14.284 3.829 1.00 86.50 113 ALA A C 1
ATOM 875 O O . ALA A 1 113 ? -11.422 -13.916 4.993 1.00 86.50 113 ALA A O 1
ATOM 876 N N . ASP A 1 114 ? -10.070 -14.798 3.430 1.00 86.81 114 ASP A N 1
ATOM 877 C CA . ASP A 1 114 ? -8.936 -15.014 4.333 1.00 86.81 114 ASP A CA 1
ATOM 878 C C . ASP A 1 114 ? -8.420 -13.705 4.945 1.00 86.81 114 ASP A C 1
ATOM 880 O O . ASP A 1 114 ? -8.152 -13.644 6.149 1.00 86.81 114 ASP A O 1
ATOM 884 N N . ILE A 1 115 ? -8.322 -12.637 4.147 1.00 86.88 115 ILE A N 1
ATOM 885 C CA . ILE A 1 115 ? -7.887 -11.324 4.641 1.00 86.88 115 ILE A CA 1
ATOM 886 C C . ILE A 1 115 ? -8.914 -10.726 5.600 1.00 86.88 115 ILE A C 1
ATOM 888 O O . ILE A 1 115 ? -8.521 -10.180 6.630 1.00 86.88 115 ILE A O 1
ATOM 892 N N . LEU A 1 116 ? -10.214 -10.856 5.325 1.00 87.94 116 LEU A N 1
ATOM 893 C CA . LEU A 1 116 ? -11.244 -10.398 6.260 1.00 87.94 116 LEU A CA 1
ATOM 894 C C . LEU A 1 116 ? -11.155 -11.132 7.590 1.00 87.94 116 LEU A C 1
ATOM 896 O O . LEU A 1 116 ? -11.104 -10.499 8.643 1.00 87.94 116 LEU A O 1
ATOM 900 N N . LYS A 1 117 ? -11.028 -12.458 7.546 1.00 89.62 117 LYS A N 1
ATOM 901 C CA . LYS A 1 117 ? -10.865 -13.269 8.749 1.00 89.62 117 LYS A CA 1
ATOM 902 C C . LYS A 1 117 ? -9.622 -12.855 9.540 1.00 89.62 117 LYS A C 1
ATOM 904 O O . LYS A 1 117 ? -9.701 -12.702 10.758 1.00 89.62 117 LYS A O 1
ATOM 909 N N . ALA A 1 118 ? -8.494 -12.630 8.863 1.00 83.94 118 ALA A N 1
ATOM 910 C CA . ALA A 1 118 ? -7.266 -12.135 9.488 1.00 83.94 118 ALA A CA 1
ATOM 911 C C . ALA A 1 118 ? -7.425 -10.718 10.071 1.00 83.94 118 ALA A C 1
ATOM 913 O O . ALA A 1 118 ? -6.809 -10.396 11.084 1.00 83.94 118 ALA A O 1
ATOM 914 N N . ALA A 1 119 ? -8.283 -9.890 9.472 1.00 85.44 119 ALA A N 1
ATOM 915 C CA . ALA A 1 119 ? -8.646 -8.560 9.952 1.00 85.44 119 ALA A CA 1
ATOM 916 C C . ALA A 1 119 ? -9.662 -8.574 11.115 1.00 85.44 119 ALA A C 1
ATOM 918 O O . ALA A 1 119 ? -10.040 -7.506 11.604 1.00 85.44 119 ALA A O 1
ATOM 919 N N . GLY A 1 120 ? -10.142 -9.748 11.543 1.00 89.25 120 GLY A N 1
ATOM 920 C CA . GLY A 1 120 ? -11.240 -9.865 12.509 1.00 89.25 120 GLY A CA 1
ATOM 921 C C . GLY A 1 120 ? -12.591 -9.401 11.950 1.00 89.25 120 GLY A C 1
ATOM 922 O O . GLY A 1 120 ? -13.475 -9.013 12.711 1.00 89.25 120 GLY A O 1
ATOM 923 N N . GLU A 1 121 ? -12.742 -9.394 10.628 1.00 89.19 121 GLU A N 1
ATOM 924 C CA . GLU A 1 121 ? -13.976 -9.091 9.903 1.00 89.19 121 GLU A CA 1
ATOM 925 C C . GLU A 1 121 ? -14.647 -10.396 9.448 1.00 89.19 121 GLU A C 1
ATOM 927 O O . GLU A 1 121 ? -13.979 -11.390 9.163 1.00 89.19 121 GLU A O 1
ATOM 932 N N . SER A 1 122 ? -15.983 -10.406 9.427 1.00 77.19 122 SER A N 1
ATOM 933 C CA . SER A 1 122 ? -16.819 -11.513 8.926 1.00 77.19 122 SER A CA 1
ATOM 934 C C . SER A 1 122 ? -17.422 -11.136 7.584 1.00 77.19 122 SER A C 1
ATOM 936 O O . SER A 1 122 ? -17.813 -9.952 7.443 1.00 77.19 122 SER A O 1
#

pLDDT: mean 74.22, std 16.08, range [33.56, 89.81]

Secondary structure (DSSP, 8-state):
------B--HHHHHHHHHTT-HHHHHHHHSSEEE-HHHHHHHTTTSPPPTTEEE---SS-S--TTTTS---TTB--HHHHHHHHHHTTS-S-HHHHHHHH-BTTB---HHHHHHHHHHTT--

Radius of gyration: 14.58 Å; chains: 1; bounding box: 40×32×30 Å